Protein AF-A0A8B5YEK9-F1 (afdb_monomer_lite)

Secondary structure (DSSP, 8-state):
-GGGGG-TT-TTTS-TTTS-S--TTGGGT------GGGHHHHHHHHHHHHTPPPP-H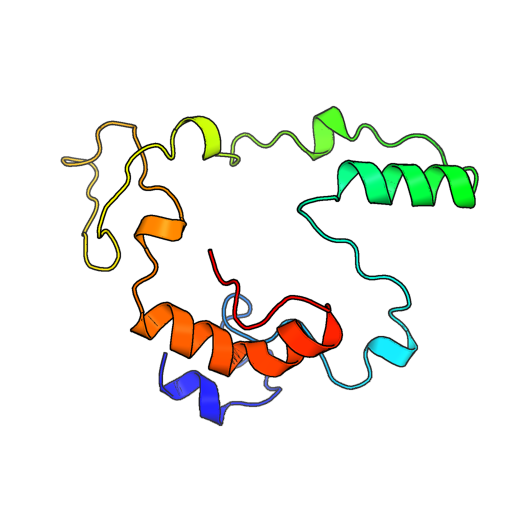HHHT--TT--GGGEEE-S--TT----TTT--S-EEPGGGG--HHHHHHHHHHTHHHHHHTT--TT---

Sequence (125 aa):
MHHLKDLGTDINAIDRHLGPQYIEGEEEFVTNYIYLEQFSAQIREIENKYKLLKSPLSQLSQSPHHLSDIMIKKGKFADTVLTMSTFDWAFPTFESFYNDETKELVHDIFAKDFEVYGFDSKHIK

Organism: Bacillus licheniformis (NCBI:txid1402)

Structure (mmCIF, N/CA/C/O backbone):
data_AF-A0A8B5YEK9-F1
#
_entry.id   AF-A0A8B5YEK9-F1
#
loop_
_atom_site.group_PDB
_atom_site.id
_atom_site.type_symbol
_atom_site.label_atom_id
_atom_site.label_alt_id
_atom_site.label_comp_id
_atom_site.label_asym_id
_atom_site.label_entity_id
_atom_site.label_seq_id
_atom_site.pdbx_PDB_ins_code
_atom_site.Cartn_x
_atom_site.Cartn_y
_atom_site.Cartn_z
_atom_site.occupancy
_atom_site.B_iso_or_equiv
_atom_site.auth_seq_id
_atom_site.auth_comp_id
_atom_site.auth_asym_id
_atom_site.auth_atom_id
_atom_site.pdbx_PDB_model_num
ATOM 1 N N . MET A 1 1 ? 6.436 -16.331 -11.179 1.00 50.38 1 MET A N 1
ATOM 2 C CA . MET A 1 1 ? 5.082 -15.857 -10.818 1.00 50.38 1 MET A CA 1
ATOM 3 C C . MET A 1 1 ? 3.969 -16.855 -11.155 1.00 50.38 1 MET A C 1
ATOM 5 O O . MET A 1 1 ? 2.993 -16.878 -10.428 1.00 50.38 1 MET A O 1
ATOM 9 N N . HIS A 1 2 ? 4.095 -17.723 -12.173 1.00 44.41 2 HIS A N 1
ATOM 10 C CA . HIS A 1 2 ? 3.034 -18.690 -12.526 1.00 44.41 2 HIS A CA 1
ATOM 11 C C . HIS A 1 2 ? 2.634 -19.687 -11.421 1.00 44.41 2 HIS A C 1
ATOM 13 O O . HIS A 1 2 ? 1.476 -20.076 -11.360 1.00 44.41 2 HIS A O 1
ATOM 19 N N . HIS A 1 3 ? 3.556 -20.071 -10.535 1.00 48.94 3 HIS A N 1
ATOM 20 C CA . HIS A 1 3 ? 3.289 -21.067 -9.489 1.00 48.94 3 HIS A CA 1
ATOM 21 C C . HIS A 1 3 ? 2.525 -20.529 -8.270 1.00 48.94 3 HIS A C 1
ATOM 23 O O . HIS A 1 3 ? 2.080 -21.327 -7.459 1.00 48.94 3 HIS A O 1
ATOM 29 N N . LEU A 1 4 ? 2.350 -19.208 -8.129 1.00 50.47 4 LEU A N 1
ATOM 30 C CA . LEU A 1 4 ? 1.659 -18.610 -6.974 1.00 50.47 4 LEU A CA 1
ATOM 31 C C . LEU A 1 4 ? 0.146 -18.874 -6.978 1.00 50.47 4 LEU A C 1
ATOM 33 O O . LEU A 1 4 ? -0.461 -18.916 -5.914 1.00 50.47 4 LEU A O 1
ATOM 37 N N . LYS A 1 5 ? -0.451 -19.091 -8.158 1.00 49.56 5 LYS A N 1
ATOM 38 C CA . LYS A 1 5 ? -1.902 -19.293 -8.316 1.00 49.56 5 LYS A CA 1
ATOM 39 C C . LYS A 1 5 ? -2.408 -20.606 -7.693 1.00 49.56 5 LYS A C 1
ATOM 41 O O . LYS A 1 5 ? -3.585 -20.690 -7.363 1.00 49.56 5 LYS A O 1
ATOM 46 N N . ASP A 1 6 ? -1.527 -21.587 -7.481 1.00 51.81 6 ASP A N 1
ATOM 47 C CA . ASP A 1 6 ? -1.896 -22.944 -7.048 1.00 51.81 6 ASP A CA 1
ATOM 48 C C . ASP A 1 6 ? -1.679 -23.211 -5.541 1.00 51.81 6 ASP A C 1
ATOM 50 O O . ASP A 1 6 ? -1.942 -24.319 -5.074 1.00 51.81 6 ASP A O 1
ATOM 54 N N . LEU A 1 7 ? -1.178 -22.237 -4.765 1.00 53.72 7 LEU A N 1
ATOM 55 C CA . LEU A 1 7 ? -0.633 -22.482 -3.414 1.00 53.72 7 LEU A CA 1
ATOM 56 C C . LEU A 1 7 ? -1.549 -22.120 -2.226 1.00 53.72 7 LEU A C 1
ATOM 58 O O . LEU A 1 7 ? -1.247 -22.525 -1.105 1.00 53.72 7 LEU A O 1
ATOM 62 N N . GLY A 1 8 ? -2.675 -21.429 -2.431 1.00 58.91 8 GLY A N 1
ATOM 63 C CA . GLY A 1 8 ? -3.642 -21.146 -1.353 1.00 58.91 8 GLY A CA 1
ATOM 64 C C . GLY A 1 8 ? -3.031 -20.504 -0.088 1.00 58.91 8 GLY A C 1
ATOM 65 O O . GLY A 1 8 ? -2.094 -19.717 -0.170 1.00 58.91 8 GLY A O 1
ATOM 66 N N . THR A 1 9 ? -3.569 -20.835 1.094 1.00 50.03 9 THR A N 1
ATOM 67 C CA . THR A 1 9 ? -3.234 -20.241 2.412 1.00 50.03 9 THR A CA 1
ATOM 68 C C . THR A 1 9 ? -1.981 -20.814 3.090 1.00 50.03 9 THR A C 1
ATOM 70 O O . THR A 1 9 ? -1.812 -20.651 4.302 1.00 50.03 9 THR A O 1
ATOM 73 N N . ASP A 1 10 ? -1.105 -21.520 2.371 1.00 55.94 10 ASP A N 1
ATOM 74 C CA . ASP A 1 10 ? 0.073 -22.150 2.979 1.00 55.94 10 ASP A CA 1
ATOM 75 C C . ASP A 1 10 ? 1.189 -21.109 3.218 1.00 55.94 10 ASP A C 1
ATOM 77 O O . ASP A 1 10 ? 2.156 -20.972 2.468 1.00 55.94 10 ASP A O 1
ATOM 81 N N . ILE A 1 11 ? 1.009 -20.328 4.290 1.00 51.16 11 ILE A N 1
ATOM 82 C CA . ILE A 1 11 ? 1.802 -19.157 4.719 1.00 51.16 11 ILE A CA 1
ATOM 83 C C . ILE A 1 11 ? 3.313 -19.426 4.845 1.00 51.16 11 ILE A C 1
ATOM 85 O O . ILE A 1 11 ? 4.108 -18.488 4.832 1.00 51.16 11 ILE A O 1
ATOM 89 N N . ASN A 1 12 ? 3.725 -20.693 4.950 1.00 53.50 12 ASN A N 1
ATOM 90 C CA . ASN A 1 12 ? 5.135 -21.086 5.041 1.00 53.50 12 ASN A CA 1
ATOM 91 C C . ASN A 1 12 ? 5.737 -21.557 3.705 1.00 53.50 12 ASN A C 1
ATOM 93 O O . ASN A 1 12 ? 6.955 -21.717 3.621 1.00 53.50 12 ASN A O 1
ATOM 97 N N . ALA A 1 13 ? 4.915 -21.803 2.681 1.00 58.91 13 ALA A N 1
ATOM 98 C CA . ALA A 1 13 ? 5.357 -22.256 1.360 1.00 58.91 13 ALA A CA 1
ATOM 99 C C . ALA A 1 13 ? 5.504 -21.102 0.351 1.00 58.91 13 ALA A C 1
ATOM 101 O O . ALA A 1 13 ? 6.183 -21.255 -0.666 1.00 58.91 13 ALA A O 1
ATOM 102 N N . ILE A 1 14 ? 4.893 -19.948 0.636 1.00 58.38 14 ILE A N 1
ATOM 103 C CA . ILE A 1 14 ? 4.930 -18.747 -0.202 1.00 58.38 14 ILE A CA 1
ATOM 104 C C . ILE A 1 14 ? 5.896 -17.725 0.410 1.00 58.38 14 ILE A C 1
ATOM 106 O O . ILE A 1 14 ? 5.934 -17.527 1.625 1.00 58.38 14 ILE A O 1
ATOM 110 N N . ASP A 1 15 ? 6.674 -17.039 -0.432 1.00 64.62 15 ASP A N 1
ATOM 111 C CA . ASP A 1 15 ? 7.349 -15.816 -0.001 1.00 64.62 15 ASP A CA 1
ATOM 112 C C . ASP A 1 15 ? 6.278 -14.824 0.465 1.00 64.62 15 ASP A C 1
ATOM 114 O O . ASP A 1 15 ? 5.495 -14.328 -0.340 1.00 64.62 15 ASP A O 1
ATOM 118 N N . ARG A 1 16 ? 6.245 -14.529 1.766 1.00 63.06 16 ARG A N 1
ATOM 119 C CA . ARG A 1 16 ? 5.337 -13.558 2.398 1.00 63.06 16 ARG A CA 1
ATOM 120 C C . ARG A 1 16 ? 5.298 -12.184 1.718 1.00 63.06 16 ARG A C 1
ATOM 122 O O . ARG A 1 16 ? 4.380 -11.421 1.979 1.00 63.06 16 ARG A O 1
ATOM 129 N N . HIS A 1 17 ? 6.280 -11.847 0.882 1.00 66.00 17 HIS A N 1
ATOM 130 C CA . HIS A 1 17 ? 6.274 -10.624 0.078 1.00 66.00 17 HIS A CA 1
ATOM 131 C C . HIS A 1 17 ? 5.435 -10.730 -1.213 1.00 66.00 17 HIS A C 1
ATOM 133 O O . HIS A 1 17 ? 5.264 -9.724 -1.896 1.00 66.00 17 HIS A O 1
ATOM 139 N N . LEU A 1 18 ? 4.938 -11.921 -1.564 1.00 69.31 18 LEU A N 1
ATOM 140 C CA . LEU A 1 18 ? 4.221 -12.236 -2.809 1.00 69.31 18 LEU A CA 1
ATOM 141 C C . LEU A 1 18 ? 2.838 -12.877 -2.586 1.00 69.31 18 LEU A C 1
ATOM 143 O O . LEU A 1 18 ? 2.156 -13.185 -3.562 1.00 69.31 18 LEU A O 1
ATOM 147 N N . GLY A 1 19 ? 2.438 -13.115 -1.335 1.00 78.75 19 GLY A N 1
ATOM 148 C CA . GLY A 1 19 ? 1.112 -13.638 -0.999 1.00 78.75 19 GLY A CA 1
ATOM 149 C C . GLY A 1 19 ? 0.074 -12.522 -0.823 1.00 78.75 19 GLY A C 1
ATOM 150 O O . GLY A 1 19 ? 0.464 -11.417 -0.433 1.00 78.75 19 GLY A O 1
ATOM 151 N N . PRO A 1 20 ? -1.224 -12.800 -1.064 1.00 83.62 20 PRO A N 1
ATOM 152 C CA . PRO A 1 20 ? -2.319 -11.921 -0.653 1.00 83.62 20 PRO A CA 1
ATOM 153 C C . PRO A 1 20 ? -2.175 -11.500 0.813 1.00 83.62 20 PRO A C 1
ATOM 155 O O . PRO A 1 20 ? -1.759 -12.296 1.658 1.00 83.62 20 PRO A O 1
ATOM 158 N N . GLN A 1 21 ? -2.486 -10.241 1.102 1.00 83.94 21 GLN A N 1
ATOM 159 C CA . GLN A 1 21 ? -2.459 -9.681 2.451 1.00 83.94 21 GLN A CA 1
ATOM 160 C C . GLN A 1 21 ? -3.779 -9.935 3.176 1.00 83.94 21 GLN A C 1
ATOM 162 O O . GLN A 1 21 ? -3.751 -10.222 4.371 1.00 83.94 21 GLN A O 1
ATOM 167 N N . TYR A 1 22 ? -4.905 -9.874 2.459 1.00 89.06 22 TYR A N 1
ATOM 168 C CA . TYR A 1 22 ? -6.212 -10.194 3.026 1.00 89.06 22 TYR A CA 1
ATOM 169 C C . TYR A 1 22 ? -6.334 -11.688 3.334 1.00 89.06 22 TYR A C 1
ATOM 171 O O . TYR A 1 22 ? -6.073 -12.545 2.483 1.00 89.06 22 TYR A O 1
ATOM 179 N N . ILE A 1 23 ? -6.811 -11.993 4.539 1.00 87.62 23 ILE A N 1
ATOM 180 C CA . ILE A 1 23 ? -7.162 -13.346 4.969 1.00 87.62 23 ILE A CA 1
ATOM 181 C C . ILE A 1 23 ? -8.678 -13.412 5.174 1.00 87.62 23 ILE A C 1
ATOM 183 O O . ILE A 1 23 ? -9.249 -12.587 5.881 1.00 87.62 23 ILE A O 1
ATOM 187 N N . GLU A 1 24 ? -9.336 -14.411 4.579 1.00 87.25 24 GLU A N 1
ATOM 188 C CA . GLU A 1 24 ? -10.782 -14.613 4.745 1.00 87.25 24 GLU A CA 1
ATOM 189 C C . GLU A 1 24 ? -11.158 -14.739 6.231 1.00 87.25 24 GLU A C 1
ATOM 191 O O . GLU A 1 24 ? -10.559 -15.525 6.970 1.00 87.25 24 GLU A O 1
ATOM 196 N N . GLY A 1 25 ? -12.140 -13.945 6.668 1.00 88.69 25 GLY A N 1
ATOM 197 C CA . GLY A 1 25 ? -12.559 -13.858 8.064 1.00 88.69 25 GLY A CA 1
ATOM 198 C C . GLY A 1 25 ? -11.776 -12.843 8.903 1.00 88.69 25 GLY A C 1
ATOM 199 O O . GLY A 1 25 ? -12.123 -12.650 10.071 1.00 88.69 25 GLY A O 1
ATOM 200 N N . GLU A 1 26 ? -10.753 -12.159 8.362 1.00 87.94 26 GLU A N 1
ATOM 201 C CA . GLU A 1 26 ? -10.034 -11.138 9.135 1.00 87.94 26 GLU A CA 1
ATOM 202 C C . GLU A 1 26 ? -10.927 -9.970 9.558 1.00 87.94 26 GLU A C 1
ATOM 204 O O . GLU A 1 26 ? -10.713 -9.371 10.610 1.00 87.94 26 GLU A O 1
ATOM 209 N N . GLU A 1 27 ? -11.999 -9.708 8.811 1.00 89.62 27 GLU A N 1
ATOM 210 C CA . GLU A 1 27 ? -13.009 -8.698 9.117 1.00 89.62 27 GLU A CA 1
ATOM 211 C C . GLU A 1 27 ? -13.757 -8.929 10.442 1.00 89.62 27 GLU A C 1
ATOM 213 O O . GLU A 1 27 ? -14.322 -7.983 10.996 1.00 89.62 27 GLU A O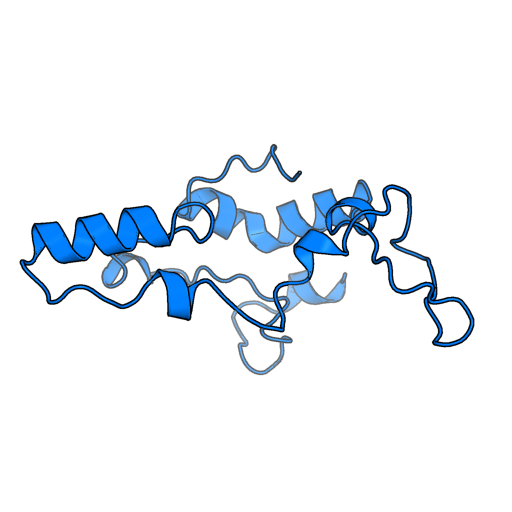 1
ATOM 218 N N . GLU A 1 28 ? -13.745 -10.150 10.992 1.00 92.44 28 GLU A N 1
ATOM 219 C CA . GLU A 1 28 ? -14.341 -10.428 12.304 1.00 92.44 28 GLU A CA 1
ATOM 220 C C . GLU A 1 28 ? -13.597 -9.707 13.442 1.00 92.44 28 GLU A C 1
ATOM 222 O O . GLU A 1 28 ? -14.176 -9.431 14.497 1.00 92.44 28 GLU A O 1
ATOM 227 N N . PHE A 1 29 ? -12.319 -9.373 13.235 1.00 91.81 29 PHE A N 1
ATOM 228 C CA . PHE A 1 29 ? -11.466 -8.717 14.229 1.00 91.81 29 PHE A CA 1
ATOM 229 C C . PHE A 1 29 ? -10.786 -7.437 13.718 1.00 91.81 29 PHE A C 1
ATOM 231 O O . PHE A 1 29 ? -10.505 -6.534 14.515 1.00 91.81 29 PHE A O 1
ATOM 238 N N . VAL A 1 30 ? -10.558 -7.303 12.410 1.00 89.69 30 VAL A N 1
ATOM 239 C CA . VAL A 1 30 ? -10.041 -6.092 11.766 1.00 89.69 30 VAL A CA 1
ATOM 240 C C . VAL A 1 30 ? -11.205 -5.182 11.392 1.00 89.69 30 VAL A C 1
ATOM 242 O O . VAL A 1 30 ? -11.904 -5.373 10.406 1.00 89.69 30 VAL A O 1
ATOM 245 N N . THR A 1 31 ? -11.398 -4.136 12.192 1.00 86.69 31 THR A N 1
ATOM 246 C CA . THR A 1 31 ? -12.497 -3.173 12.001 1.00 86.69 31 THR A CA 1
ATOM 247 C C . THR A 1 31 ? -12.074 -1.890 11.291 1.00 86.69 31 THR A C 1
ATOM 249 O O . THR A 1 31 ? -12.924 -1.064 10.968 1.00 86.69 31 THR A O 1
ATOM 252 N N . ASN A 1 32 ? -10.768 -1.676 11.097 1.00 88.06 32 ASN A N 1
ATOM 253 C CA . ASN A 1 32 ? -10.221 -0.483 10.457 1.00 88.06 32 ASN A CA 1
ATOM 254 C C . ASN A 1 32 ? -8.927 -0.830 9.712 1.00 88.06 32 ASN A C 1
ATOM 256 O O . ASN A 1 32 ? -7.963 -1.271 10.338 1.00 88.06 32 ASN A O 1
ATOM 260 N N . TYR A 1 33 ? -8.889 -0.551 8.410 1.00 90.94 33 TYR A N 1
ATOM 261 C CA . TYR A 1 33 ? -7.674 -0.616 7.599 1.00 90.94 33 TYR A CA 1
ATOM 262 C C . TYR A 1 33 ? -7.000 0.755 7.557 1.00 90.94 33 TYR A C 1
ATOM 264 O O . TYR A 1 33 ? -7.663 1.766 7.316 1.00 90.94 33 TYR A O 1
ATOM 272 N N . ILE A 1 34 ? -5.688 0.788 7.809 1.00 91.38 34 ILE A N 1
ATOM 273 C CA . ILE A 1 34 ? -4.897 2.022 7.784 1.00 91.38 34 ILE A CA 1
ATOM 274 C C . ILE A 1 34 ? -4.119 2.091 6.471 1.00 91.38 34 ILE A C 1
ATOM 276 O O . ILE A 1 34 ? -3.205 1.303 6.247 1.00 91.38 34 ILE A O 1
ATOM 280 N N . TYR A 1 35 ? -4.459 3.059 5.625 1.00 90.69 35 TYR A N 1
ATOM 281 C CA . TYR A 1 35 ? -3.859 3.230 4.302 1.00 90.69 35 TYR A CA 1
ATOM 282 C C . TYR A 1 35 ? -2.534 3.976 4.418 1.00 90.69 35 TYR A C 1
ATOM 284 O O . TYR A 1 35 ? -2.474 5.047 5.028 1.00 90.69 35 TYR A O 1
ATOM 292 N N . LEU A 1 36 ? -1.473 3.444 3.811 1.00 87.25 36 LEU A N 1
ATOM 293 C CA . LEU A 1 36 ? -0.130 4.017 3.931 1.00 87.25 36 LEU A CA 1
ATOM 294 C C . LEU A 1 36 ? -0.044 5.423 3.321 1.00 87.25 36 LEU A C 1
ATOM 296 O O . LEU A 1 36 ? 0.588 6.312 3.892 1.00 87.25 36 LEU A O 1
ATOM 300 N N . GLU A 1 37 ? -0.759 5.662 2.225 1.00 85.94 37 GLU A N 1
ATOM 301 C CA . GLU A 1 37 ? -0.845 6.948 1.527 1.00 85.94 37 GLU A CA 1
ATOM 302 C C . GLU A 1 37 ? -1.464 8.047 2.395 1.00 85.94 37 GLU A C 1
ATOM 304 O O . GLU A 1 37 ? -1.239 9.231 2.150 1.00 85.94 37 GLU A O 1
ATOM 309 N N . GLN A 1 38 ? -2.260 7.662 3.395 1.00 90.56 38 GLN A N 1
ATOM 310 C CA . GLN A 1 38 ? -2.941 8.557 4.332 1.00 90.56 38 GLN A CA 1
ATOM 311 C C . GLN A 1 38 ? -2.540 8.273 5.787 1.00 90.56 38 GLN A C 1
ATOM 313 O O . GLN A 1 38 ? -3.201 8.749 6.712 1.00 90.56 38 GLN A O 1
ATOM 318 N N . PHE A 1 39 ? -1.437 7.544 6.004 1.00 91.19 39 PHE A N 1
ATOM 319 C CA . PHE A 1 39 ? -1.042 7.011 7.310 1.00 91.19 39 PHE A CA 1
ATOM 320 C C . PHE A 1 39 ? -1.037 8.091 8.389 1.00 91.19 39 PHE A C 1
ATOM 322 O O . PHE A 1 39 ? -1.694 7.968 9.421 1.00 91.19 39 PHE A O 1
ATOM 329 N N . SER A 1 40 ? -0.343 9.202 8.126 1.00 92.81 40 SER A N 1
ATOM 330 C CA . SER A 1 40 ? -0.228 10.279 9.108 1.00 92.81 40 SER A CA 1
ATOM 331 C C . SER A 1 40 ? -1.586 10.882 9.479 1.00 92.81 40 SER A C 1
ATOM 333 O O . SER A 1 40 ? -1.826 11.158 10.652 1.00 92.81 40 SER A O 1
ATOM 335 N N . ALA A 1 41 ? -2.481 11.073 8.508 1.00 94.31 41 ALA A N 1
ATOM 336 C CA . ALA A 1 41 ? -3.810 11.626 8.757 1.00 94.31 41 ALA A CA 1
ATOM 337 C C . ALA A 1 41 ? -4.665 10.658 9.588 1.00 94.31 41 ALA A C 1
ATOM 339 O O . ALA A 1 41 ? -5.204 11.047 10.625 1.00 94.31 41 ALA A O 1
ATOM 340 N N . GLN A 1 42 ? -4.696 9.381 9.205 1.00 95.38 42 GLN A N 1
ATOM 341 C CA . GLN A 1 42 ? -5.504 8.361 9.876 1.00 95.38 42 GLN A CA 1
ATOM 342 C C . GLN A 1 42 ? -5.027 8.086 11.308 1.00 95.38 42 GLN A C 1
ATOM 344 O O . GLN A 1 42 ? -5.846 7.982 12.221 1.00 95.38 42 GLN A O 1
ATOM 349 N N . ILE A 1 43 ? -3.713 8.079 11.566 1.00 95.25 43 ILE A N 1
ATOM 350 C CA . ILE A 1 43 ? -3.211 7.973 12.944 1.00 95.25 43 ILE A CA 1
ATOM 351 C C . ILE A 1 43 ? -3.620 9.197 13.774 1.00 95.25 43 ILE A C 1
ATOM 353 O O . ILE A 1 43 ? -4.028 9.047 14.927 1.00 95.25 43 ILE A O 1
ATOM 357 N N . ARG A 1 44 ? -3.586 10.414 13.208 1.00 95.75 44 ARG A N 1
ATOM 358 C CA . ARG A 1 44 ? -4.053 11.615 13.924 1.00 95.75 44 ARG A CA 1
ATOM 359 C C . ARG A 1 44 ? -5.540 11.545 14.263 1.00 95.75 44 ARG A C 1
ATOM 361 O O . ARG A 1 44 ? -5.913 11.973 15.357 1.00 95.75 44 ARG A O 1
ATOM 368 N N . GLU A 1 45 ? -6.365 11.008 13.370 1.00 96.19 45 GLU A N 1
ATOM 369 C CA . GLU A 1 45 ? -7.792 10.782 13.613 1.00 96.19 45 GLU A CA 1
ATOM 370 C C . GLU A 1 45 ? -8.027 9.776 14.743 1.00 96.19 45 GLU A C 1
ATOM 372 O O . GLU A 1 45 ? -8.794 10.070 15.662 1.00 96.19 45 GLU A O 1
ATOM 377 N N . ILE A 1 46 ? -7.317 8.643 14.739 1.00 95.44 46 ILE A N 1
ATOM 378 C CA . ILE A 1 46 ? -7.381 7.628 15.804 1.00 95.44 46 ILE A CA 1
ATOM 379 C C . ILE A 1 46 ? -6.982 8.237 17.153 1.00 95.44 46 ILE A C 1
ATOM 381 O O . ILE A 1 46 ? -7.710 8.107 18.140 1.00 95.44 46 ILE A O 1
ATOM 385 N N . GLU A 1 47 ? -5.860 8.958 17.199 1.00 96.94 47 GLU A N 1
ATOM 386 C CA . GLU A 1 47 ? -5.399 9.630 18.415 1.00 96.94 47 GLU A CA 1
ATOM 387 C C . GLU A 1 47 ? -6.433 10.626 18.947 1.00 96.94 47 GLU A C 1
ATOM 389 O O . GLU A 1 47 ? -6.671 10.680 20.151 1.00 96.94 47 GLU A O 1
ATOM 394 N N . ASN A 1 48 ? -7.073 11.403 18.068 1.00 97.19 48 ASN A N 1
ATOM 395 C CA . ASN A 1 48 ? -8.108 12.359 18.460 1.00 97.19 48 ASN A CA 1
ATOM 396 C C . ASN A 1 48 ? -9.372 11.652 18.969 1.00 97.19 48 ASN A C 1
ATOM 398 O O . ASN A 1 48 ? -9.900 12.029 20.016 1.00 97.19 48 ASN A O 1
ATOM 402 N N . LYS A 1 49 ? -9.836 10.615 18.258 1.00 96.69 49 LYS A N 1
ATOM 403 C CA . LYS A 1 49 ? -11.041 9.839 18.591 1.00 96.69 49 LYS A CA 1
ATOM 404 C C . LYS A 1 49 ? -10.944 9.213 19.980 1.00 96.69 49 LYS A C 1
ATOM 406 O O . LYS A 1 49 ? -11.903 9.275 20.746 1.00 96.69 49 LYS A O 1
ATOM 411 N N . TYR A 1 50 ? -9.783 8.654 20.315 1.00 96.81 50 TYR A N 1
ATOM 412 C CA . TYR A 1 50 ? -9.561 7.951 21.581 1.00 96.81 50 TYR A CA 1
ATOM 413 C C . TYR A 1 50 ? -8.782 8.769 22.621 1.00 96.81 50 TYR A C 1
ATOM 415 O O . TYR A 1 50 ? -8.470 8.250 23.690 1.00 96.81 50 TYR A O 1
ATOM 423 N N . LYS A 1 51 ? -8.499 10.050 22.345 1.00 97.56 51 LYS A N 1
ATOM 424 C CA . LYS A 1 51 ? -7.738 10.962 23.223 1.00 97.56 51 LYS A CA 1
ATOM 425 C C . LYS A 1 51 ? -6.366 10.402 23.628 1.00 97.56 51 LYS A C 1
ATOM 427 O O . LYS A 1 51 ? -5.947 10.526 24.778 1.00 97.56 51 LYS A O 1
ATOM 432 N N . LEU A 1 52 ? -5.677 9.777 22.678 1.00 97.44 52 LEU A N 1
ATOM 433 C CA . LEU A 1 52 ? -4.349 9.202 22.882 1.00 97.44 52 LEU A CA 1
ATOM 434 C C . LEU A 1 52 ? -3.270 10.290 22.877 1.00 97.44 52 LEU A C 1
ATOM 436 O O . LEU A 1 52 ? -3.455 11.390 22.346 1.00 97.44 52 LEU A O 1
ATOM 440 N N . LEU A 1 53 ? -2.109 9.952 23.439 1.00 97.56 53 LEU A N 1
ATOM 441 C CA . LEU A 1 53 ? -0.910 10.772 23.298 1.00 97.56 53 LEU A CA 1
ATOM 442 C C . LEU A 1 53 ? -0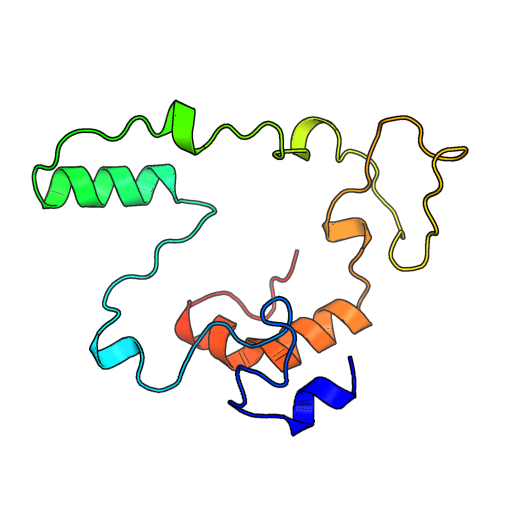.509 10.880 21.825 1.00 97.56 53 LEU A C 1
ATOM 444 O O . LEU A 1 53 ? -0.668 9.940 21.048 1.00 97.56 53 LEU A O 1
ATOM 448 N N . LYS A 1 54 ? 0.034 12.039 21.449 1.00 96.25 54 LYS A N 1
ATOM 449 C CA . LYS A 1 54 ? 0.486 12.281 20.081 1.00 96.25 54 LYS A CA 1
ATOM 450 C C . LYS A 1 54 ? 1.769 11.508 19.788 1.00 96.25 54 LYS A C 1
ATOM 452 O O . LYS A 1 54 ? 2.806 11.765 20.394 1.00 96.25 54 LYS A O 1
ATOM 457 N N . SER A 1 55 ? 1.704 10.625 18.798 1.00 94.50 55 SER A N 1
ATOM 458 C CA . SER A 1 55 ? 2.855 9.920 18.243 1.00 94.50 55 SER A CA 1
ATOM 459 C C . SER A 1 55 ? 3.751 10.890 17.464 1.00 94.50 55 SER A C 1
ATOM 461 O O . SER A 1 55 ? 3.235 11.812 16.802 1.00 94.50 55 SER A O 1
ATOM 463 N N . PRO A 1 56 ? 5.080 10.689 17.460 1.00 93.56 56 PRO A N 1
ATOM 464 C CA . PRO A 1 56 ? 6.010 11.500 16.682 1.00 93.56 56 PRO A CA 1
ATOM 465 C C . PRO A 1 56 ? 5.997 11.084 15.200 1.00 93.56 56 PRO A C 1
ATOM 467 O O . PRO A 1 56 ? 6.975 10.570 14.668 1.00 93.56 56 PRO A O 1
ATOM 470 N N . LEU A 1 57 ? 4.873 11.301 14.508 1.00 91.06 57 LEU A N 1
ATOM 471 C CA . LEU A 1 57 ? 4.662 10.834 13.128 1.00 91.06 57 LEU A CA 1
ATOM 472 C C . LEU A 1 57 ? 5.711 11.341 12.133 1.00 91.06 57 LEU A C 1
ATOM 474 O O . LEU A 1 57 ? 6.033 10.627 11.191 1.00 91.06 57 LEU A O 1
ATOM 478 N N . SER A 1 58 ? 6.283 12.527 12.351 1.00 86.75 58 SER A N 1
ATOM 479 C CA . SER A 1 58 ? 7.378 13.043 11.523 1.00 86.75 58 SER A CA 1
ATOM 480 C C . SER A 1 58 ? 8.659 12.222 11.648 1.00 86.75 58 SER A C 1
ATOM 482 O O . SER A 1 58 ? 9.428 12.182 10.704 1.00 86.75 58 SER A O 1
ATOM 484 N N . GLN A 1 59 ? 8.895 11.561 12.780 1.00 86.12 59 GLN A N 1
ATOM 485 C CA . GLN A 1 59 ? 10.034 10.660 12.958 1.00 86.12 59 GLN A CA 1
ATOM 486 C C . GLN A 1 59 ? 9.715 9.264 12.419 1.00 86.12 59 GLN A C 1
ATOM 488 O O . GLN A 1 59 ? 10.580 8.626 11.839 1.00 86.12 59 GLN A O 1
ATOM 493 N N . LEU A 1 60 ? 8.467 8.809 12.569 1.00 83.69 60 LEU A N 1
ATOM 494 C CA . LEU A 1 60 ? 8.030 7.494 12.085 1.00 83.69 60 LEU A CA 1
ATOM 495 C C . LEU A 1 60 ? 7.887 7.431 10.560 1.00 83.69 60 LEU A C 1
ATOM 497 O O . LEU A 1 60 ? 8.091 6.378 9.969 1.00 83.69 60 LEU A O 1
ATOM 501 N N . SER A 1 61 ? 7.546 8.554 9.927 1.00 79.25 61 SER A N 1
ATOM 502 C CA . SER A 1 61 ? 7.379 8.640 8.469 1.00 79.25 61 SER A CA 1
ATOM 503 C C . SER A 1 61 ? 8.694 8.934 7.740 1.00 79.25 61 SER A C 1
ATOM 505 O O . SER A 1 61 ? 8.714 8.980 6.515 1.00 79.25 61 SER A O 1
ATOM 507 N N . GLN A 1 62 ? 9.783 9.167 8.478 1.00 77.75 62 GLN A N 1
ATOM 508 C CA . GLN A 1 62 ? 11.104 9.434 7.922 1.00 77.75 62 GLN A CA 1
ATOM 509 C C . GLN A 1 62 ? 11.964 8.189 8.096 1.00 77.75 62 GLN A C 1
ATOM 511 O O . GLN A 1 62 ? 12.268 7.770 9.209 1.00 77.75 62 GLN A O 1
ATOM 516 N N . SER A 1 63 ? 12.356 7.591 6.977 1.00 75.00 63 SER A N 1
ATOM 517 C CA . SER A 1 63 ? 13.240 6.433 6.956 1.00 75.00 63 SER A CA 1
ATOM 518 C C . SER A 1 63 ? 14.412 6.729 6.030 1.00 75.00 63 SER A C 1
ATOM 520 O O . SER A 1 63 ? 14.178 7.177 4.910 1.00 75.00 63 SER A O 1
ATOM 522 N N . PRO A 1 64 ? 15.661 6.418 6.421 1.00 73.31 64 PRO A N 1
ATOM 523 C CA . PRO A 1 64 ? 16.791 6.411 5.490 1.00 73.31 64 PRO A CA 1
ATOM 524 C C . PRO A 1 64 ? 16.578 5.466 4.294 1.00 73.31 64 PRO A C 1
ATOM 526 O O . PRO A 1 64 ? 17.264 5.585 3.286 1.00 73.31 64 PRO A O 1
ATOM 529 N N . HIS A 1 65 ? 15.624 4.532 4.398 1.00 76.75 65 HIS A N 1
ATOM 530 C CA . HIS A 1 65 ? 15.203 3.645 3.314 1.00 76.75 65 HIS A CA 1
ATOM 531 C C . HIS A 1 65 ? 14.116 4.253 2.412 1.00 76.75 65 HIS A C 1
ATOM 533 O O . HIS A 1 65 ? 13.664 3.596 1.478 1.00 76.75 65 HIS A O 1
ATOM 539 N N . HIS A 1 66 ? 13.668 5.483 2.674 1.00 80.06 66 HIS A N 1
ATOM 540 C CA . HIS A 1 66 ? 12.736 6.194 1.807 1.00 80.06 66 HIS A CA 1
ATOM 541 C C . HIS A 1 66 ? 13.501 6.823 0.638 1.00 80.06 66 HIS A C 1
ATOM 543 O O . HIS A 1 66 ? 14.076 7.900 0.759 1.00 80.06 66 HIS A O 1
ATOM 549 N N . LEU A 1 67 ? 13.533 6.124 -0.496 1.00 85.69 67 LEU A N 1
ATOM 550 C CA . LEU A 1 67 ? 14.359 6.498 -1.650 1.00 85.69 67 LEU A CA 1
ATOM 551 C C . LEU A 1 67 ? 13.629 7.375 -2.680 1.00 85.69 67 LEU A C 1
ATO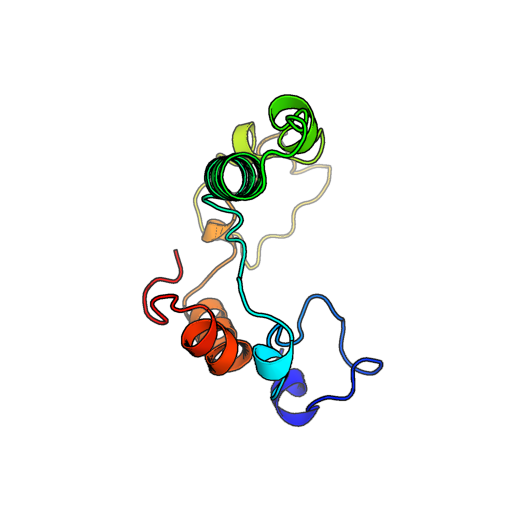M 553 O O . LEU A 1 67 ? 14.166 7.616 -3.758 1.00 85.69 67 LEU A O 1
ATOM 557 N N . SER A 1 68 ? 12.428 7.867 -2.373 1.00 84.69 68 SER A N 1
ATOM 558 C CA . SER A 1 68 ? 11.578 8.625 -3.307 1.00 84.69 68 SER A CA 1
ATOM 559 C C . SER A 1 68 ? 12.298 9.807 -3.953 1.00 84.69 68 SER A C 1
ATOM 561 O O . SER A 1 68 ? 12.157 10.028 -5.152 1.00 84.69 68 SER A O 1
ATOM 563 N N . ASP A 1 69 ? 13.126 10.515 -3.181 1.00 87.31 69 ASP A N 1
ATOM 564 C CA . ASP A 1 69 ? 13.867 11.694 -3.643 1.00 87.31 69 ASP A CA 1
ATOM 565 C C . ASP A 1 69 ? 14.903 11.368 -4.731 1.00 87.31 69 ASP A C 1
ATOM 567 O O . ASP A 1 69 ? 15.281 12.237 -5.516 1.00 87.31 69 ASP A O 1
ATOM 571 N N . ILE A 1 70 ? 15.358 10.113 -4.795 1.00 89.25 70 ILE A N 1
ATOM 572 C CA . ILE A 1 70 ? 16.358 9.640 -5.760 1.00 89.25 70 ILE A CA 1
ATOM 573 C C . ILE A 1 70 ? 15.779 8.658 -6.791 1.00 89.25 70 ILE A C 1
ATOM 575 O O . ILE A 1 70 ? 16.476 8.274 -7.732 1.00 89.25 70 ILE A O 1
ATOM 579 N N . MET A 1 71 ? 14.505 8.277 -6.666 1.00 91.56 71 MET A N 1
ATOM 580 C CA . MET A 1 71 ? 13.758 7.469 -7.637 1.00 91.56 71 MET A CA 1
ATOM 581 C C . MET A 1 71 ? 13.167 8.359 -8.736 1.00 91.56 71 MET A C 1
ATOM 583 O O . MET A 1 71 ? 11.968 8.610 -8.777 1.00 91.56 71 MET A O 1
ATOM 587 N N . ILE A 1 72 ? 14.018 8.872 -9.625 1.00 93.38 72 ILE A N 1
ATOM 588 C CA . ILE A 1 72 ? 13.639 9.885 -10.628 1.00 93.38 72 ILE A CA 1
ATOM 589 C C . ILE A 1 72 ? 13.623 9.371 -12.072 1.00 93.38 72 ILE A C 1
ATOM 591 O O . ILE A 1 72 ? 13.103 10.049 -12.963 1.00 93.38 72 ILE A O 1
ATOM 595 N N . LYS A 1 73 ? 14.195 8.192 -12.345 1.00 92.56 73 LYS A N 1
ATOM 596 C CA . LYS A 1 73 ? 14.292 7.684 -13.719 1.00 92.56 73 LYS A CA 1
ATOM 597 C C . LYS A 1 73 ? 12.983 7.039 -14.149 1.00 92.56 73 LYS A C 1
ATOM 599 O O . LYS A 1 73 ? 12.531 6.078 -13.541 1.00 92.56 73 LYS A O 1
ATOM 604 N N . LYS A 1 74 ? 12.409 7.530 -15.242 1.00 92.69 74 LYS A N 1
ATOM 605 C CA . LYS A 1 74 ? 11.229 6.934 -15.876 1.00 92.69 74 LYS A CA 1
ATOM 606 C C . LYS A 1 74 ? 11.648 6.123 -17.095 1.00 92.69 74 LYS A C 1
ATOM 608 O O . LYS A 1 74 ? 12.516 6.559 -17.848 1.00 92.69 74 LYS A O 1
ATOM 613 N N . GLY A 1 75 ? 11.028 4.971 -17.315 1.00 91.06 75 GLY A N 1
ATOM 614 C CA . GLY A 1 75 ? 11.269 4.154 -18.504 1.00 91.06 75 GLY A CA 1
ATOM 615 C C . GLY A 1 75 ? 10.881 2.699 -18.294 1.00 91.06 75 GLY A C 1
ATOM 616 O O . GLY A 1 75 ? 10.209 2.370 -17.326 1.00 91.06 75 GLY A O 1
ATOM 617 N N . LYS A 1 76 ? 11.322 1.819 -19.196 1.00 90.00 76 LYS A N 1
ATOM 618 C CA . LYS A 1 76 ? 11.154 0.370 -19.040 1.00 90.00 76 LYS A CA 1
ATOM 619 C C . LYS A 1 76 ? 12.381 -0.195 -18.338 1.00 90.00 76 LYS A C 1
ATOM 621 O O . LYS A 1 76 ? 13.452 -0.254 -18.935 1.00 90.00 76 LYS A O 1
ATOM 626 N N . PHE A 1 77 ? 12.220 -0.565 -17.073 1.00 90.12 77 PHE A N 1
ATOM 627 C CA . PHE A 1 77 ? 13.286 -1.115 -16.236 1.00 90.12 77 PHE A CA 1
ATOM 628 C C . PHE A 1 77 ? 12.997 -2.534 -15.732 1.00 90.12 77 PHE A C 1
ATOM 630 O O . PHE A 1 77 ? 13.855 -3.103 -15.067 1.00 90.12 77 PHE A O 1
ATOM 637 N N . ALA A 1 78 ? 11.845 -3.118 -16.086 1.00 86.19 78 ALA A N 1
ATOM 638 C CA . ALA A 1 78 ? 11.441 -4.468 -15.675 1.00 86.19 78 ALA A CA 1
ATOM 639 C C . ALA A 1 78 ? 12.506 -5.543 -15.979 1.00 86.19 78 ALA A C 1
ATOM 641 O O . ALA A 1 78 ? 12.785 -6.382 -15.130 1.00 86.19 78 ALA A O 1
ATOM 642 N N . ASP A 1 79 ? 13.157 -5.457 -17.143 1.00 85.31 79 ASP A N 1
ATOM 643 C CA . ASP A 1 79 ? 14.190 -6.408 -17.587 1.00 85.31 79 ASP A CA 1
ATOM 644 C C . ASP A 1 79 ? 15.622 -5.857 -17.443 1.00 85.31 79 ASP A C 1
ATOM 646 O O . ASP A 1 79 ? 16.593 -6.457 -17.912 1.00 85.31 79 ASP A O 1
ATOM 650 N N . THR A 1 80 ? 15.780 -4.678 -16.833 1.00 86.31 80 THR A N 1
ATOM 651 C CA . THR A 1 80 ? 17.072 -3.990 -16.757 1.00 86.31 80 THR A CA 1
ATOM 652 C C . THR A 1 80 ? 17.905 -4.531 -15.603 1.00 86.31 80 THR A C 1
ATOM 654 O O . THR A 1 80 ? 17.551 -4.394 -14.434 1.00 86.31 80 THR A O 1
ATOM 657 N N . VAL A 1 81 ? 19.084 -5.066 -15.922 1.00 85.94 81 VAL A N 1
ATOM 658 C CA . VAL A 1 81 ? 20.075 -5.462 -14.915 1.00 85.94 81 VAL A CA 1
ATOM 659 C C . VAL A 1 81 ? 20.853 -4.230 -14.458 1.00 85.94 81 VAL A C 1
ATOM 661 O O . VAL A 1 81 ? 21.646 -3.667 -15.211 1.00 85.94 81 VAL A O 1
ATOM 664 N N . LEU A 1 82 ? 20.641 -3.819 -13.209 1.00 83.19 82 LEU A N 1
ATOM 665 C CA . LEU A 1 82 ? 21.425 -2.767 -12.566 1.00 83.19 82 LEU A CA 1
ATOM 666 C C . LEU A 1 82 ? 22.632 -3.390 -11.861 1.00 83.19 82 LEU A C 1
ATOM 668 O O . LEU A 1 82 ? 22.482 -4.196 -10.944 1.00 83.19 82 LEU A O 1
ATOM 672 N N . THR A 1 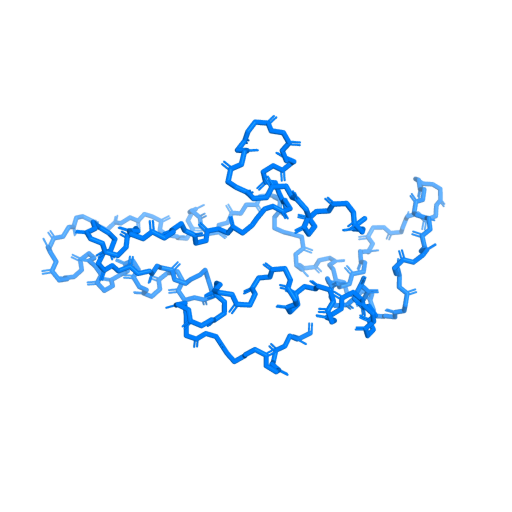83 ? 23.837 -3.004 -12.270 1.00 86.12 83 THR A N 1
ATOM 673 C CA . THR A 1 83 ? 25.080 -3.361 -11.578 1.00 86.12 83 THR A CA 1
ATOM 674 C C . THR A 1 83 ? 25.683 -2.131 -10.905 1.00 86.12 83 THR A C 1
ATOM 676 O O . THR A 1 83 ? 25.356 -0.993 -11.242 1.00 86.12 83 THR A O 1
ATOM 679 N N . MET A 1 84 ? 26.629 -2.345 -9.985 1.00 85.00 84 MET A N 1
ATOM 680 C CA . MET A 1 84 ? 27.347 -1.244 -9.331 1.00 85.00 84 MET A CA 1
ATOM 681 C C . MET A 1 84 ? 28.098 -0.350 -10.334 1.00 85.00 84 MET A C 1
ATOM 683 O O . MET A 1 84 ? 28.274 0.836 -10.084 1.00 85.00 84 MET A O 1
ATOM 687 N N . SER A 1 85 ? 28.525 -0.895 -11.480 1.00 86.50 85 SER A N 1
ATOM 688 C CA . SER A 1 85 ? 29.225 -0.132 -12.520 1.00 86.50 85 SER A CA 1
ATOM 689 C C . SER A 1 85 ? 28.293 0.689 -13.415 1.00 86.50 85 SER A C 1
ATOM 691 O O . SER A 1 85 ? 28.753 1.639 -14.042 1.00 86.50 85 SER A O 1
ATOM 693 N N . THR A 1 86 ? 27.006 0.342 -13.492 1.00 81.38 86 THR A N 1
ATOM 694 C CA . THR A 1 86 ? 25.996 1.070 -14.282 1.00 81.38 86 THR A CA 1
ATOM 695 C C . THR A 1 86 ? 25.121 1.985 -13.427 1.00 81.38 86 THR A C 1
ATOM 697 O O . THR A 1 86 ? 24.252 2.678 -13.955 1.00 81.38 86 THR A O 1
ATOM 700 N N . PHE A 1 87 ? 25.297 1.950 -12.106 1.00 82.12 87 PHE A N 1
ATOM 701 C CA . PHE A 1 87 ? 24.498 2.715 -11.164 1.00 82.12 87 PHE A CA 1
ATOM 702 C C . PHE A 1 87 ? 25.061 4.132 -10.996 1.00 82.12 87 PHE A C 1
ATOM 704 O O . PHE A 1 87 ? 26.213 4.323 -10.619 1.00 82.12 87 PHE A O 1
ATOM 711 N N . ASP A 1 88 ? 24.233 5.135 -11.268 1.00 86.12 88 ASP A N 1
ATOM 712 C CA . ASP A 1 88 ? 24.583 6.563 -11.262 1.00 86.12 88 ASP A CA 1
ATOM 713 C C . ASP A 1 88 ? 23.930 7.322 -10.092 1.00 86.12 88 ASP A C 1
ATOM 715 O O . ASP A 1 88 ? 23.740 8.534 -10.164 1.00 86.12 88 ASP A O 1
ATOM 719 N N . TRP A 1 89 ? 23.565 6.608 -9.021 1.00 85.62 89 TRP A N 1
ATOM 720 C CA . TRP A 1 89 ? 22.898 7.160 -7.834 1.00 85.62 89 TRP A CA 1
ATOM 721 C C . TRP A 1 89 ? 21.493 7.732 -8.068 1.00 85.62 89 TRP A C 1
ATOM 723 O O . TRP A 1 89 ? 20.917 8.316 -7.152 1.00 85.62 89 TRP A O 1
ATOM 733 N N . ALA A 1 90 ? 20.901 7.484 -9.239 1.00 90.31 90 ALA A N 1
ATOM 734 C CA . ALA A 1 90 ? 19.486 7.702 -9.503 1.00 90.31 90 ALA A CA 1
ATOM 735 C C . ALA A 1 90 ? 18.783 6.368 -9.804 1.00 90.31 90 ALA A C 1
ATOM 737 O O . ALA A 1 90 ? 19.170 5.603 -10.697 1.00 90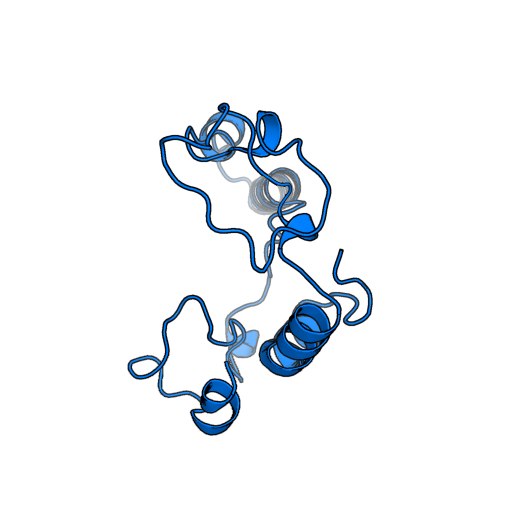.31 90 ALA A O 1
ATOM 738 N N . PHE A 1 91 ? 17.715 6.100 -9.057 1.00 90.25 91 PHE A N 1
ATOM 739 C CA . PHE A 1 91 ? 16.906 4.895 -9.191 1.00 90.25 91 PHE A CA 1
ATOM 740 C C . PHE A 1 91 ? 15.749 5.098 -10.179 1.00 90.25 91 PHE A C 1
ATOM 742 O O . PHE A 1 91 ? 15.264 6.223 -10.355 1.00 90.25 91 PHE A O 1
ATOM 749 N N . PRO A 1 92 ? 15.280 4.021 -10.833 1.00 92.38 92 PRO A N 1
ATOM 750 C CA . PRO A 1 92 ? 13.994 4.030 -11.514 1.00 92.38 92 PRO A CA 1
ATOM 751 C C . PRO A 1 92 ? 12.850 4.303 -10.544 1.00 92.38 92 PRO A C 1
ATOM 753 O O . PRO A 1 92 ? 12.904 3.889 -9.386 1.00 92.38 92 PRO A O 1
ATOM 756 N N . THR A 1 93 ? 11.815 4.994 -11.017 1.00 92.19 93 THR A N 1
ATOM 757 C CA . THR A 1 93 ? 10.547 5.083 -10.287 1.00 92.19 93 THR A CA 1
ATOM 758 C C . THR A 1 93 ? 9.936 3.683 -10.171 1.00 92.19 93 THR A C 1
ATOM 760 O O . THR A 1 93 ? 10.216 2.821 -11.008 1.00 92.19 93 THR A O 1
ATOM 763 N N . PHE A 1 94 ? 9.107 3.419 -9.157 1.00 87.75 94 PHE A N 1
ATOM 764 C CA . PHE A 1 94 ? 8.551 2.073 -8.976 1.00 87.75 94 PHE A CA 1
ATOM 765 C C . PHE A 1 94 ? 7.697 1.654 -10.184 1.00 87.75 94 PHE A C 1
ATOM 767 O O . PHE A 1 94 ? 7.780 0.510 -10.618 1.00 87.75 94 PHE A O 1
ATOM 774 N N . GLU A 1 95 ? 6.977 2.596 -10.801 1.00 89.00 95 GLU A N 1
ATOM 775 C CA . GLU A 1 95 ? 6.155 2.379 -11.998 1.00 89.00 95 GLU A CA 1
ATOM 776 C C . GLU A 1 95 ? 6.992 1.877 -13.180 1.00 89.00 95 GLU A C 1
ATOM 778 O O . GLU A 1 95 ? 6.501 1.152 -14.038 1.00 89.00 95 GLU A O 1
ATOM 783 N N . SER A 1 96 ? 8.281 2.224 -13.216 1.00 91.56 96 SER A N 1
ATOM 784 C CA . SER A 1 96 ? 9.187 1.833 -14.296 1.00 91.56 96 SER A CA 1
ATOM 785 C C . SER A 1 96 ? 9.500 0.330 -14.320 1.00 91.56 96 SER A C 1
ATOM 787 O O . SER A 1 96 ? 10.043 -0.175 -15.307 1.00 91.56 96 SER A O 1
ATOM 789 N N . PHE A 1 97 ? 9.158 -0.396 -13.253 1.00 87.50 97 PHE A N 1
ATOM 790 C CA . PHE A 1 97 ? 9.281 -1.852 -13.166 1.00 87.50 97 PHE A CA 1
ATOM 791 C C . PHE A 1 97 ? 7.990 -2.599 -13.533 1.00 87.50 97 PHE A C 1
ATOM 793 O O . PHE A 1 97 ? 8.022 -3.820 -13.674 1.00 87.50 97 PHE A O 1
ATOM 800 N N . TYR A 1 98 ? 6.871 -1.896 -13.730 1.00 87.25 98 TYR A N 1
ATOM 801 C CA . TYR A 1 98 ? 5.593 -2.503 -14.099 1.00 87.25 98 TYR A CA 1
ATOM 802 C C . TYR A 1 98 ? 5.364 -2.384 -15.607 1.00 87.25 98 TYR A C 1
ATOM 804 O O . TYR A 1 98 ? 5.236 -1.288 -16.152 1.00 87.25 98 TYR A O 1
ATOM 812 N N . ASN A 1 99 ? 5.290 -3.526 -16.288 1.00 87.38 99 ASN A N 1
ATOM 813 C CA . ASN A 1 99 ? 4.717 -3.622 -17.629 1.00 87.38 99 ASN A CA 1
ATOM 814 C C . ASN A 1 99 ? 3.251 -4.099 -17.531 1.00 87.38 99 ASN A C 1
ATOM 816 O O . ASN A 1 99 ? 2.770 -4.403 -16.437 1.00 87.38 99 ASN A O 1
ATOM 820 N N . ASP A 1 100 ? 2.540 -4.141 -18.659 1.00 87.69 100 ASP A N 1
ATOM 821 C CA . ASP A 1 100 ? 1.117 -4.512 -18.679 1.00 87.69 100 ASP A CA 1
ATOM 822 C C . ASP A 1 100 ? 0.883 -5.929 -18.124 1.00 87.69 100 ASP A C 1
ATOM 824 O O . ASP A 1 100 ? -0.014 -6.125 -17.311 1.00 87.69 100 ASP A O 1
ATOM 828 N N . GLU A 1 101 ? 1.759 -6.883 -18.454 1.00 88.62 101 GLU A N 1
ATOM 829 C CA . GLU A 1 101 ? 1.710 -8.255 -17.930 1.00 88.62 101 GLU A CA 1
ATOM 830 C C . GLU A 1 101 ? 1.855 -8.294 -16.398 1.00 88.62 101 GLU A C 1
ATOM 832 O O . GLU A 1 101 ? 1.076 -8.950 -15.710 1.00 88.62 101 GLU A O 1
ATOM 837 N N . THR A 1 102 ? 2.814 -7.558 -15.830 1.00 86.88 102 THR A N 1
ATOM 838 C CA . THR A 1 102 ? 2.999 -7.468 -14.375 1.00 86.88 102 THR A CA 1
ATOM 839 C C . THR A 1 102 ? 1.780 -6.836 -13.708 1.00 86.88 102 THR A C 1
ATOM 841 O O . THR A 1 102 ? 1.383 -7.282 -12.634 1.00 86.88 102 THR A O 1
ATOM 844 N N . LYS A 1 103 ? 1.163 -5.820 -14.327 1.00 87.19 103 LYS A N 1
ATOM 845 C CA . LYS A 1 103 ? -0.054 -5.190 -13.794 1.00 87.19 103 LYS A CA 1
ATOM 846 C C . LYS A 1 103 ? -1.233 -6.163 -13.782 1.00 87.19 103 LYS A C 1
ATOM 848 O O . LYS A 1 103 ? -1.921 -6.243 -12.769 1.00 87.19 103 LYS A O 1
ATOM 853 N N . GLU A 1 104 ? -1.428 -6.928 -14.855 1.00 89.19 104 GLU A N 1
ATOM 854 C CA . GLU A 1 104 ? -2.450 -7.981 -14.918 1.00 89.19 104 GLU A CA 1
ATOM 855 C C . GLU A 1 104 ? -2.203 -9.069 -13.866 1.00 89.19 104 GLU A C 1
ATOM 857 O O . GLU A 1 104 ? -3.119 -9.452 -13.145 1.00 89.19 104 GLU A O 1
ATOM 862 N N . LEU A 1 105 ? -0.955 -9.513 -13.692 1.00 88.38 105 LEU A N 1
ATOM 863 C CA . LEU A 1 105 ? -0.617 -10.505 -12.669 1.00 88.38 105 LEU A CA 1
ATOM 864 C C . LEU A 1 105 ? -0.862 -9.997 -11.244 1.00 88.38 105 LEU A C 1
ATOM 866 O O . LEU A 1 105 ? -1.320 -10.759 -10.397 1.00 88.38 105 LEU A O 1
ATOM 870 N N . VAL A 1 106 ? -0.553 -8.730 -10.965 1.00 87.38 106 VAL A N 1
ATOM 871 C CA . VAL A 1 106 ? -0.821 -8.111 -9.658 1.00 87.38 106 VAL A CA 1
ATOM 872 C C . VAL A 1 106 ? -2.322 -8.016 -9.418 1.00 87.38 106 VAL A C 1
ATOM 874 O O . VAL A 1 106 ? -2.781 -8.347 -8.329 1.00 87.38 106 VAL A O 1
ATOM 877 N N . HIS A 1 107 ? -3.094 -7.621 -10.431 1.00 87.94 107 HIS A N 1
ATOM 878 C CA . HIS A 1 107 ? -4.553 -7.622 -10.346 1.00 87.94 107 HIS A CA 1
ATOM 879 C C . HIS A 1 107 ? -5.100 -9.016 -10.032 1.00 87.94 107 HIS A C 1
ATOM 881 O O . HIS A 1 107 ? -5.864 -9.161 -9.085 1.00 87.94 107 HIS A O 1
ATOM 887 N N . ASP A 1 108 ? -4.640 -10.037 -10.755 1.00 88.44 108 ASP A N 1
ATOM 888 C CA . ASP A 1 108 ? -5.064 -11.422 -10.558 1.00 88.44 108 ASP A CA 1
ATOM 889 C C . ASP A 1 108 ? -4.726 -11.953 -9.156 1.00 88.44 108 ASP A C 1
ATOM 891 O O . ASP A 1 108 ? -5.558 -12.603 -8.526 1.00 88.44 108 ASP A O 1
ATOM 895 N N . ILE A 1 109 ? -3.499 -11.717 -8.672 1.00 87.12 109 ILE A N 1
ATOM 896 C CA . ILE A 1 109 ? -3.028 -12.246 -7.381 1.00 87.12 109 ILE A CA 1
ATOM 897 C C . ILE A 1 109 ? -3.741 -11.554 -6.215 1.00 87.12 109 ILE A C 1
ATOM 899 O O . ILE A 1 109 ? -4.143 -12.223 -5.268 1.00 87.12 109 ILE A O 1
ATOM 903 N N . PHE A 1 110 ? -3.919 -10.234 -6.292 1.00 88.50 110 PHE A N 1
ATOM 904 C CA . PHE A 1 110 ? -4.437 -9.407 -5.197 1.00 88.50 110 PHE A CA 1
ATOM 905 C C . PHE A 1 110 ? -5.895 -8.978 -5.407 1.00 88.50 110 PHE A C 1
ATOM 907 O O . PHE A 1 110 ? -6.360 -8.020 -4.791 1.00 88.50 110 PHE A O 1
ATOM 914 N N . ALA A 1 111 ? -6.644 -9.657 -6.285 1.00 89.69 111 ALA A N 1
ATOM 915 C CA . ALA A 1 111 ? -8.015 -9.281 -6.637 1.00 89.69 111 ALA A CA 1
ATOM 916 C C . ALA A 1 111 ? -8.915 -9.127 -5.400 1.00 89.69 111 ALA A C 1
ATOM 918 O O . ALA A 1 111 ? -9.719 -8.194 -5.325 1.00 89.69 111 ALA A O 1
ATOM 919 N N . LYS A 1 112 ? -8.751 -10.024 -4.418 1.00 88.94 112 LYS A N 1
ATOM 920 C CA . LYS A 1 112 ? -9.522 -9.987 -3.176 1.00 88.94 112 LYS A CA 1
ATOM 921 C C . LYS A 1 112 ? -9.105 -8.829 -2.273 1.00 88.94 112 LYS A C 1
ATOM 923 O O . LYS A 1 112 ? -9.971 -8.156 -1.725 1.00 88.94 112 LYS A O 1
ATOM 928 N N . ASP A 1 113 ? -7.811 -8.551 -2.172 1.00 90.69 113 ASP A N 1
ATOM 929 C CA . ASP A 1 113 ? -7.270 -7.403 -1.445 1.00 90.69 113 ASP A CA 1
ATOM 930 C C . ASP A 1 113 ? -7.813 -6.087 -2.010 1.00 90.69 113 ASP A C 1
ATOM 932 O O . ASP A 1 113 ? -8.275 -5.237 -1.253 1.00 90.69 113 ASP A O 1
ATOM 936 N N . PHE A 1 114 ? -7.824 -5.929 -3.341 1.00 91.44 114 PHE A N 1
ATOM 937 C CA . PHE A 1 114 ? -8.392 -4.744 -3.992 1.00 91.44 114 PHE A CA 1
ATOM 938 C C . PHE A 1 114 ? -9.871 -4.558 -3.631 1.00 91.44 114 PHE A C 1
ATOM 940 O O . PHE A 1 114 ? -10.288 -3.442 -3.320 1.00 91.44 114 PHE A O 1
ATOM 947 N N . GLU A 1 115 ? -10.652 -5.642 -3.637 1.00 90.38 115 GLU A N 1
ATOM 948 C CA . GLU A 1 115 ? -12.066 -5.623 -3.249 1.00 90.38 115 GLU A CA 1
ATOM 949 C C . GLU A 1 115 ? -12.246 -5.209 -1.781 1.00 90.38 115 GLU A C 1
ATOM 951 O O . GLU A 1 115 ? -12.987 -4.269 -1.490 1.00 90.38 115 GLU A O 1
ATOM 956 N N . VAL A 1 116 ? -11.564 -5.890 -0.854 1.00 90.94 116 VAL A N 1
ATOM 957 C CA . VAL A 1 116 ? -11.760 -5.705 0.592 1.00 90.94 116 VAL A CA 1
ATOM 958 C C . VAL A 1 116 ? -11.228 -4.356 1.064 1.00 90.94 116 VAL A C 1
ATOM 960 O O . VAL A 1 116 ? -11.882 -3.669 1.851 1.00 90.94 116 VAL A O 1
ATOM 963 N N . TYR A 1 117 ? -10.067 -3.943 0.563 1.00 90.75 117 TYR A N 1
ATOM 964 C CA . TYR A 1 117 ? -9.448 -2.666 0.913 1.00 90.75 117 TYR A CA 1
ATOM 965 C C . TYR A 1 117 ? -9.980 -1.505 0.060 1.00 90.75 117 TYR A C 1
ATOM 967 O O . TYR A 1 117 ? -9.460 -0.399 0.137 1.00 90.75 117 TYR A O 1
ATOM 975 N N . GLY A 1 118 ? -11.016 -1.720 -0.760 1.00 88.50 118 GLY A N 1
ATOM 976 C CA . GLY A 1 118 ? -11.717 -0.650 -1.475 1.00 88.50 118 GLY A CA 1
ATOM 977 C C . GLY A 1 118 ? -10.861 0.111 -2.491 1.00 88.50 118 GLY A C 1
ATOM 978 O O . GLY A 1 118 ? -11.149 1.271 -2.796 1.00 88.50 118 GLY A O 1
ATOM 979 N N . PHE A 1 119 ? -9.810 -0.517 -3.015 1.00 86.25 119 PHE A N 1
ATOM 980 C CA . PHE A 1 119 ? -8.978 0.064 -4.060 1.00 86.25 119 PHE A CA 1
ATOM 981 C C . PHE A 1 119 ? -9.610 -0.174 -5.436 1.00 86.25 119 PHE A C 1
ATOM 983 O O . PHE A 1 119 ? -10.149 -1.244 -5.724 1.00 86.25 119 PHE A O 1
ATOM 990 N N . ASP A 1 120 ? -9.509 0.813 -6.332 1.00 80.50 120 ASP A N 1
ATOM 991 C CA . ASP A 1 120 ? -9.909 0.601 -7.723 1.00 80.50 120 ASP A CA 1
ATOM 992 C C . ASP A 1 120 ? -8.931 -0.369 -8.383 1.00 80.50 120 ASP A C 1
ATOM 994 O O . ASP A 1 120 ? -7.796 -0.024 -8.712 1.00 80.50 120 ASP A O 1
ATOM 998 N N . SER A 1 121 ? -9.412 -1.585 -8.611 1.00 65.12 121 SER A N 1
ATOM 999 C CA . SER A 1 121 ? -8.660 -2.651 -9.261 1.00 65.12 121 SER A CA 1
ATOM 1000 C C . SER A 1 121 ? -8.163 -2.276 -10.674 1.00 65.12 121 SER A C 1
ATOM 1002 O O . SER A 1 121 ? -7.222 -2.875 -11.183 1.00 65.12 121 SER A O 1
ATOM 1004 N N . LYS A 1 122 ? -8.730 -1.237 -11.305 1.00 64.56 122 LYS A N 1
ATOM 1005 C CA . LYS A 1 122 ? -8.285 -0.716 -12.610 1.00 64.56 122 LYS A CA 1
ATOM 1006 C C . LYS A 1 122 ? -7.256 0.412 -12.506 1.00 64.56 122 LYS A C 1
ATOM 1008 O O . LYS A 1 122 ? -6.763 0.872 -13.536 1.00 64.56 122 LYS A O 1
ATOM 1013 N N . HIS A 1 123 ? -6.922 0.869 -11.299 1.00 63.56 123 HIS A N 1
ATOM 1014 C CA . HIS A 1 123 ? -6.000 1.978 -11.062 1.00 63.56 123 HIS A CA 1
ATOM 1015 C C . HIS A 1 123 ? -4.698 1.515 -10.393 1.00 63.56 123 HIS A C 1
ATOM 1017 O O . HIS A 1 123 ? -4.311 2.004 -9.332 1.00 63.56 123 HIS A O 1
ATOM 1023 N N . ILE A 1 124 ? -3.984 0.593 -11.045 1.00 60.56 124 ILE A N 1
ATOM 1024 C CA . ILE A 1 124 ? -2.582 0.311 -10.715 1.00 60.56 124 ILE A CA 1
ATOM 1025 C C . ILE A 1 124 ? -1.719 1.342 -11.458 1.00 60.56 124 ILE A C 1
ATOM 1027 O O . ILE A 1 124 ? -1.575 1.273 -12.687 1.00 60.56 124 ILE A O 1
ATOM 1031 N N . LYS A 1 125 ? -1.199 2.328 -10.713 1.00 52.75 125 LYS A N 1
ATOM 1032 C CA . LYS A 1 125 ? -0.287 3.362 -11.238 1.00 52.75 125 LYS A CA 1
ATOM 1033 C C . LYS A 1 125 ? 0.925 2.730 -11.919 1.00 52.75 125 LYS A C 1
ATOM 1035 O O . LYS A 1 125 ? 1.563 1.857 -11.302 1.00 52.75 125 LYS A O 1
#

pLDDT: mean 82.86, std 13.47, range [44.41, 97.56]

Radius of gyration: 18.25 Å; chains: 1; bounding box: 44×36×42 Å

Foldseek 3Di:
DVVQVPDPPPCVVDDPVQAAPDDPPVVVPDVDDQDPVCNQVVVVVVCVVVVHDDDPVVVVVDDPPPCVVQQDDAAQCLPPDDDPVNDPSHHHHPVNNDDPVNLVVCCVRHVVVCVVVVHDSVDPD